Protein AF-A0A3Q4N9Z0-F1 (afdb_monomer_lite)

Organism: Neolamprologus brichardi (NCBI:txid32507)

InterPro domains:
  IPR026791 Dedicator of cytokinesis [PTHR23317] (2-121)
  IPR027357 DOCKER domain [PS51651] (1-131)
  IPR043162 Dedicator of cytokinesis, C-terminal, lobe C [G3DSA:1.20.58.740] (9-125)
  IPR046773 DOCKER, Lobe C [PF20421] (24-121)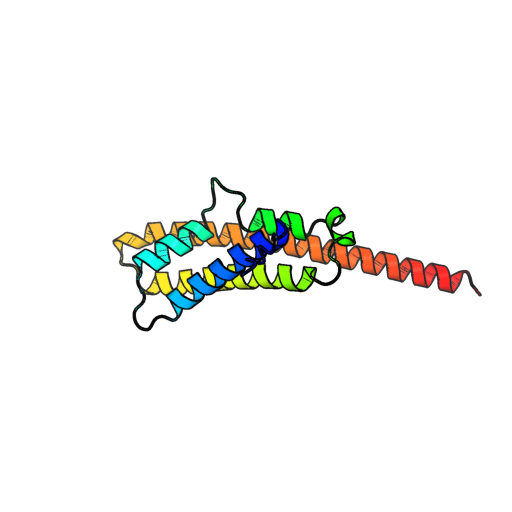

Radius of gyration: 20.34 Å; chains: 1; bounding box: 42×54×70 Å

Secondary structure (DSSP, 8-state):
---------HHHHHHHHHHHHHHHHHHHHH-SS--HHHHHHHHHHHH---SS--HHHHHHHHH-SSGGGT-SSSHHHHHHHHHHHHHHHHHHHHHHHHH--GGGHHHHHHHHHHHHHHHHHHHHHHHHHHHHHHHHHHHHHHHHHHHHHT--

pLDDT: mean 77.95, std 17.35, range [38.59, 98.12]

Foldseek 3Di:
DDDPPPDDDPLRVLLVVLLVLLVVLVCLLPDPDHPLVVLLVSLCCQLVDDDDCHNLNSLLVLLDPVCCVVDVPCSVVSLVSLVSSLVSSVSSLVSNVVVDDPVCPVVSVVSVVSSVVSVVSSVVSVVVSVVVVVVVVVVVVVVVVVVVVVVD

Structure (mmCIF, N/CA/C/O backbone):
data_AF-A0A3Q4N9Z0-F1
#
_entry.id   AF-A0A3Q4N9Z0-F1
#
loop_
_atom_site.group_PDB
_atom_site.id
_atom_site.type_symbol
_atom_site.label_atom_id
_atom_site.label_alt_id
_atom_site.label_comp_id
_atom_site.label_asym_id
_atom_site.label_entity_id
_atom_site.label_seq_id
_atom_site.pdbx_PDB_ins_code
_atom_site.Cartn_x
_atom_site.Cartn_y
_atom_site.Cartn_z
_atom_site.occupancy
_atom_site.B_iso_or_equiv
_atom_site.auth_seq_id
_atom_site.auth_comp_id
_atom_site.auth_asym_id
_atom_site.auth_atom_id
_atom_site.pdbx_PDB_model_num
ATOM 1 N N . MET A 1 1 ? -1.938 -35.446 -17.005 1.00 38.59 1 MET A N 1
ATOM 2 C CA . MET A 1 1 ? -2.143 -33.986 -17.080 1.00 38.59 1 MET A CA 1
ATOM 3 C C . MET A 1 1 ? -0.786 -33.339 -16.884 1.00 38.59 1 MET A C 1
ATOM 5 O O . MET A 1 1 ? -0.215 -33.511 -15.817 1.00 38.59 1 MET A O 1
ATOM 9 N N . TYR A 1 2 ? -0.217 -32.709 -17.912 1.00 41.34 2 TYR A N 1
ATOM 10 C CA . TYR A 1 2 ? 1.045 -31.987 -17.755 1.00 41.34 2 TYR A CA 1
ATOM 11 C C . TYR A 1 2 ? 0.746 -30.674 -17.026 1.00 41.34 2 TYR A C 1
ATOM 13 O O . TYR A 1 2 ?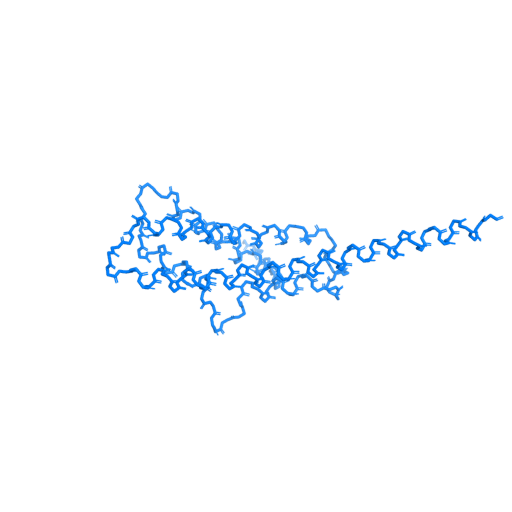 0.041 -29.826 -17.568 1.00 41.34 2 TYR A O 1
ATOM 21 N N . GLN A 1 3 ? 1.219 -30.532 -15.784 1.00 44.00 3 GLN A N 1
ATOM 22 C CA . GLN A 1 3 ? 1.263 -29.233 -15.116 1.00 44.00 3 GLN A CA 1
ATOM 23 C C . GLN A 1 3 ? 2.212 -28.347 -15.920 1.00 44.00 3 GLN A C 1
ATOM 25 O O . GLN A 1 3 ? 3.418 -28.580 -15.954 1.00 44.00 3 GLN A O 1
ATOM 30 N N . HIS A 1 4 ? 1.652 -27.366 -16.621 1.00 45.28 4 HIS A N 1
ATOM 31 C CA . HIS A 1 4 ? 2.429 -26.323 -17.268 1.00 45.28 4 HIS A CA 1
ATOM 32 C C . HIS A 1 4 ? 2.899 -25.374 -16.162 1.00 45.28 4 HIS A C 1
ATOM 34 O O . HIS A 1 4 ? 2.179 -24.463 -15.764 1.00 45.28 4 HIS A O 1
ATOM 40 N N . GLN A 1 5 ? 4.063 -25.660 -15.582 1.00 48.38 5 GLN A N 1
ATOM 41 C CA . GLN A 1 5 ? 4.730 -24.723 -14.692 1.00 48.38 5 GLN A CA 1
ATOM 42 C C . GLN A 1 5 ? 5.321 -23.617 -15.570 1.00 48.38 5 GLN A C 1
ATOM 44 O O . GLN A 1 5 ? 6.382 -23.773 -16.165 1.00 48.38 5 GLN A O 1
ATOM 49 N N . THR A 1 6 ? 4.576 -22.528 -15.734 1.00 56.53 6 THR A N 1
ATOM 50 C CA . THR A 1 6 ? 5.104 -21.291 -16.312 1.00 56.53 6 THR A CA 1
ATOM 51 C C . THR A 1 6 ? 6.060 -20.676 -15.300 1.00 56.53 6 THR A C 1
ATOM 53 O O . THR A 1 6 ? 5.621 -20.077 -14.319 1.00 56.53 6 THR A O 1
ATOM 56 N N . ASP A 1 7 ? 7.361 -20.860 -15.514 1.00 65.75 7 ASP A N 1
ATOM 57 C CA . ASP A 1 7 ? 8.390 -20.185 -14.730 1.00 65.75 7 ASP A CA 1
ATOM 58 C C . ASP A 1 7 ? 8.341 -18.683 -15.041 1.00 65.75 7 ASP A C 1
ATOM 60 O O . ASP A 1 7 ? 8.726 -18.236 -16.124 1.00 65.75 7 ASP A O 1
ATOM 64 N N . LEU A 1 8 ? 7.822 -17.907 -14.088 1.00 66.62 8 LEU A N 1
ATOM 65 C CA . LEU A 1 8 ? 7.802 -16.451 -14.165 1.00 66.62 8 LEU A CA 1
ATOM 66 C C . LEU A 1 8 ? 9.221 -15.909 -14.008 1.00 66.62 8 LEU A C 1
ATOM 68 O O . LEU A 1 8 ? 9.986 -16.321 -13.132 1.00 66.62 8 LEU A O 1
ATOM 72 N N . SER A 1 9 ? 9.572 -14.931 -14.832 1.00 73.94 9 SER A N 1
ATOM 73 C CA . SER A 1 9 ? 10.818 -14.201 -14.658 1.00 73.94 9 SER A CA 1
ATOM 74 C C . SER A 1 9 ? 10.777 -13.362 -13.367 1.00 73.94 9 SER A C 1
ATOM 76 O O . SER A 1 9 ? 9.705 -12.949 -12.919 1.00 73.94 9 SER A O 1
ATOM 78 N N . PRO A 1 10 ? 11.934 -13.013 -12.772 1.00 70.00 10 PRO A N 1
ATOM 79 C CA . PRO A 1 10 ? 11.977 -12.206 -11.546 1.00 70.00 10 PRO A CA 1
ATOM 80 C C . PRO A 1 10 ? 11.232 -10.860 -11.635 1.00 70.00 10 PRO A C 1
ATOM 82 O O . PRO A 1 10 ? 10.802 -10.318 -10.621 1.00 70.00 10 PRO A O 1
ATOM 85 N N . ILE A 1 11 ? 11.074 -10.315 -12.848 1.00 69.31 11 ILE A N 1
ATOM 86 C CA . ILE A 1 11 ? 10.287 -9.102 -13.107 1.00 69.31 11 ILE A CA 1
ATOM 87 C C . ILE A 1 11 ? 8.786 -9.370 -13.007 1.00 69.31 11 ILE A C 1
ATOM 89 O O . ILE A 1 11 ? 8.083 -8.592 -12.370 1.00 69.31 11 ILE A O 1
ATOM 93 N N . GLU A 1 12 ? 8.307 -10.464 -13.591 1.00 74.62 12 GLU A N 1
ATOM 94 C CA . GLU A 1 12 ? 6.898 -10.862 -13.542 1.00 74.62 12 GLU A CA 1
ATOM 95 C C . GLU A 1 12 ? 6.479 -11.201 -12.113 1.00 74.62 12 GLU A C 1
ATOM 97 O O . GLU A 1 12 ? 5.453 -10.708 -11.655 1.00 74.62 12 GLU A O 1
ATOM 102 N N . VAL A 1 13 ? 7.335 -11.899 -11.358 1.00 79.31 13 VAL A N 1
ATOM 103 C CA . VAL A 1 13 ? 7.104 -12.162 -9.929 1.00 79.31 13 VAL A CA 1
ATOM 104 C C . VAL A 1 13 ? 6.936 -10.855 -9.145 1.00 79.31 13 VAL A C 1
ATOM 106 O O . VAL A 1 13 ? 5.966 -10.695 -8.408 1.00 79.31 13 VAL A O 1
ATOM 109 N N . ALA A 1 14 ? 7.826 -9.877 -9.339 1.00 76.38 14 ALA A N 1
ATOM 110 C CA . ALA A 1 14 ? 7.737 -8.591 -8.643 1.00 76.38 14 ALA A CA 1
ATOM 111 C C . ALA A 1 14 ? 6.480 -7.781 -9.024 1.00 76.38 14 ALA A C 1
ATOM 113 O O . ALA A 1 14 ? 5.919 -7.061 -8.192 1.00 76.38 14 ALA A O 1
ATOM 114 N N . ILE A 1 15 ? 6.031 -7.879 -10.279 1.00 79.62 15 ILE A N 1
ATOM 115 C CA . ILE A 1 15 ? 4.802 -7.235 -10.763 1.00 79.62 15 ILE A CA 1
ATOM 116 C C . ILE A 1 15 ? 3.573 -7.884 -10.137 1.00 79.62 15 ILE A C 1
ATOM 118 O O . ILE A 1 15 ? 2.689 -7.164 -9.666 1.00 79.62 15 ILE A O 1
ATOM 122 N N . ASP A 1 16 ? 3.517 -9.211 -10.110 1.00 84.31 16 ASP A N 1
ATOM 123 C CA . ASP A 1 16 ? 2.399 -9.955 -9.539 1.00 84.31 16 ASP A CA 1
ATOM 124 C C . ASP A 1 16 ? 2.294 -9.712 -8.034 1.00 84.31 16 ASP A C 1
ATOM 126 O O . ASP A 1 16 ? 1.215 -9.386 -7.537 1.00 84.31 16 ASP A O 1
ATOM 130 N N . GLU A 1 17 ? 3.417 -9.749 -7.312 1.00 85.19 17 GLU A N 1
ATOM 131 C CA . GLU A 1 17 ? 3.464 -9.428 -5.882 1.00 85.19 17 GLU A CA 1
ATOM 132 C C . GLU A 1 17 ? 2.933 -8.023 -5.590 1.00 85.19 17 GLU A C 1
ATOM 134 O O . GLU A 1 17 ? 2.187 -7.806 -4.629 1.00 85.19 17 GLU A O 1
ATOM 139 N N . MET A 1 18 ? 3.313 -7.046 -6.414 1.00 86.19 18 MET A N 1
ATOM 140 C CA . MET A 1 18 ? 2.879 -5.670 -6.225 1.00 86.19 18 MET A CA 1
ATOM 141 C C . MET A 1 18 ? 1.413 -5.484 -6.590 1.00 86.19 18 MET A C 1
ATOM 143 O O . MET A 1 18 ? 0.680 -4.844 -5.841 1.00 86.19 18 MET A O 1
ATOM 147 N N . SER A 1 19 ? 0.967 -6.087 -7.690 1.00 90.00 19 SER A N 1
ATOM 148 C CA . SER A 1 19 ? -0.432 -6.069 -8.123 1.00 90.00 19 SER A CA 1
ATOM 149 C C . SER A 1 19 ? -1.341 -6.713 -7.081 1.00 90.00 19 SER A C 1
ATOM 151 O O . SER A 1 19 ? -2.368 -6.138 -6.721 1.00 90.00 19 SER A O 1
ATOM 153 N N . ALA A 1 20 ? -0.929 -7.849 -6.513 1.00 91.69 20 ALA A N 1
ATOM 154 C CA . ALA A 1 20 ? -1.629 -8.495 -5.411 1.00 91.69 20 ALA A CA 1
ATOM 155 C C . ALA A 1 20 ? -1.739 -7.565 -4.196 1.00 91.69 20 ALA A C 1
ATOM 157 O O . ALA A 1 20 ? -2.810 -7.455 -3.603 1.00 91.69 20 ALA A O 1
ATOM 158 N N . LYS A 1 21 ? -0.671 -6.826 -3.868 1.00 91.44 21 LYS A N 1
ATOM 159 C CA . LYS A 1 21 ? -0.666 -5.877 -2.746 1.00 91.44 21 LYS A CA 1
ATOM 160 C C . LYS A 1 21 ? -1.599 -4.691 -2.965 1.00 91.44 21 LYS A C 1
ATOM 162 O O . LYS A 1 21 ? -2.329 -4.312 -2.052 1.00 91.44 21 LYS A O 1
ATOM 167 N N . VAL A 1 22 ? -1.610 -4.130 -4.176 1.00 94.50 22 VAL A N 1
ATOM 168 C CA . VAL A 1 22 ? -2.555 -3.071 -4.569 1.00 94.50 22 VAL A CA 1
ATOM 169 C C . VAL A 1 22 ? -3.990 -3.561 -4.417 1.00 94.50 22 VAL A C 1
ATOM 171 O O . VAL A 1 22 ? -4.815 -2.877 -3.812 1.00 94.50 22 VAL A O 1
ATOM 174 N N . ASN A 1 23 ? -4.282 -4.745 -4.952 1.00 95.94 23 ASN A N 1
ATOM 175 C CA . ASN A 1 23 ? -5.621 -5.316 -4.913 1.00 95.94 23 ASN A CA 1
ATOM 176 C C . ASN A 1 23 ? -6.060 -5.620 -3.479 1.00 95.94 23 ASN A C 1
ATOM 178 O O . ASN A 1 23 ? -7.174 -5.261 -3.111 1.00 95.94 23 ASN A O 1
ATOM 182 N N . GLU A 1 24 ? -5.185 -6.202 -2.656 1.00 96.12 24 GLU A N 1
ATOM 183 C CA . GLU A 1 24 ? -5.478 -6.492 -1.251 1.00 96.12 24 GLU A CA 1
ATOM 184 C C . GLU A 1 24 ? -5.787 -5.209 -0.464 1.00 96.12 24 GLU A C 1
ATOM 186 O O . GLU A 1 24 ? -6.806 -5.144 0.222 1.00 96.12 24 GLU A O 1
ATOM 191 N N . LEU A 1 25 ? -4.970 -4.158 -0.607 1.00 97.00 25 LEU A N 1
ATOM 192 C CA . LEU A 1 25 ? -5.216 -2.873 0.059 1.00 97.00 25 LEU A CA 1
ATOM 193 C C . LEU A 1 25 ? -6.546 -2.250 -0.378 1.00 97.00 25 LEU A C 1
ATOM 195 O O . LEU A 1 25 ? -7.322 -1.802 0.465 1.00 97.00 25 LEU A O 1
ATOM 199 N N . ARG A 1 26 ? -6.837 -2.250 -1.685 1.00 97.50 26 ARG A N 1
ATOM 200 C CA . ARG A 1 26 ? -8.099 -1.715 -2.218 1.00 97.50 26 ARG A CA 1
ATOM 201 C C . ARG A 1 26 ? -9.306 -2.489 -1.703 1.00 97.50 26 ARG A C 1
ATOM 203 O O . ARG A 1 26 ? -10.267 -1.861 -1.272 1.00 97.50 26 ARG A O 1
ATOM 210 N N . GLN A 1 27 ? -9.236 -3.821 -1.704 1.00 97.00 27 GLN A N 1
ATOM 211 C CA . GLN A 1 27 ? -10.305 -4.684 -1.201 1.00 97.00 27 GLN A CA 1
ATOM 212 C C . GLN A 1 27 ? -10.602 -4.411 0.273 1.00 97.00 27 GLN A C 1
ATOM 214 O O . GLN A 1 27 ? -11.767 -4.242 0.629 1.00 97.00 27 GLN A O 1
ATOM 219 N N . LEU A 1 28 ? -9.562 -4.298 1.108 1.00 97.00 28 LEU A N 1
ATOM 220 C CA . LEU A 1 28 ? -9.716 -3.960 2.526 1.00 97.00 28 LEU A CA 1
ATOM 221 C C . LEU A 1 28 ? -10.364 -2.584 2.718 1.00 97.00 28 LEU A C 1
ATOM 223 O O . LEU A 1 28 ? -11.216 -2.429 3.586 1.00 97.00 28 LEU A O 1
ATOM 227 N N . CYS A 1 29 ? -10.014 -1.601 1.885 1.00 97.06 29 CYS A N 1
ATOM 228 C CA . CYS A 1 29 ? -10.606 -0.261 1.943 1.00 97.06 29 CYS A CA 1
ATOM 229 C C . CYS A 1 29 ? -12.064 -0.205 1.462 1.00 97.06 29 CYS A C 1
ATOM 231 O O . CYS A 1 29 ? -12.787 0.709 1.848 1.00 97.06 29 CYS A O 1
ATOM 233 N N . SER A 1 30 ? -12.479 -1.123 0.584 1.00 95.12 30 SER A N 1
ATOM 234 C CA . SER A 1 30 ? -13.831 -1.169 0.007 1.00 95.12 30 SER A CA 1
ATOM 235 C C . SER A 1 30 ? -14.788 -2.123 0.726 1.00 95.12 30 SER A C 1
ATOM 237 O O . SER A 1 30 ? -15.929 -2.272 0.292 1.00 95.12 30 SER A O 1
ATOM 239 N N . ALA A 1 31 ? -14.329 -2.812 1.772 1.00 95.00 31 ALA A N 1
ATOM 240 C CA . ALA A 1 31 ? -15.159 -3.739 2.530 1.00 95.00 31 ALA A CA 1
ATOM 241 C C . ALA A 1 31 ? -16.329 -3.003 3.206 1.00 95.00 31 ALA A C 1
ATOM 243 O O . ALA A 1 31 ? -16.169 -1.880 3.683 1.00 95.00 31 ALA A O 1
ATOM 244 N N . SER A 1 32 ? -17.503 -3.645 3.263 1.00 91.31 32 SER A N 1
ATOM 245 C CA . SER A 1 32 ? -18.685 -3.092 3.944 1.00 91.31 32 SER A CA 1
ATOM 246 C C . SER A 1 32 ? -18.427 -2.855 5.432 1.00 91.31 32 SER A C 1
ATOM 248 O O . SER A 1 32 ? -18.889 -1.866 5.990 1.00 91.31 32 SER A O 1
ATOM 250 N N . GLU A 1 33 ? -17.646 -3.745 6.042 1.00 94.25 33 GLU A N 1
ATOM 251 C CA . GLU A 1 33 ? -17.071 -3.585 7.371 1.00 94.25 33 GLU A CA 1
ATOM 252 C C . GLU A 1 33 ? -15.558 -3.739 7.254 1.00 94.25 33 GLU A C 1
ATOM 254 O O . GLU A 1 33 ? -15.049 -4.772 6.810 1.00 94.25 33 GLU A O 1
ATOM 259 N N . VAL A 1 34 ? -14.830 -2.683 7.608 1.00 95.19 34 VAL A N 1
ATOM 260 C CA . VAL A 1 34 ? -13.375 -2.663 7.479 1.00 95.19 34 VAL A CA 1
ATOM 261 C C . VAL A 1 34 ? -12.746 -3.282 8.722 1.00 95.19 34 VAL A C 1
ATOM 263 O O . VAL A 1 34 ? -12.840 -2.733 9.819 1.00 95.19 34 VAL A O 1
ATOM 266 N N . ASP A 1 35 ? -12.043 -4.400 8.537 1.00 96.31 35 ASP A N 1
ATOM 267 C CA . ASP A 1 35 ? -11.161 -4.967 9.558 1.00 96.31 35 ASP A CA 1
ATOM 268 C C . ASP A 1 35 ? -9.933 -4.062 9.724 1.00 96.31 35 ASP A C 1
ATOM 270 O O . ASP A 1 35 ? -8.967 -4.121 8.955 1.00 96.31 35 ASP A O 1
ATOM 274 N N . MET A 1 36 ? -9.997 -3.193 10.731 1.00 95.25 36 MET A N 1
ATOM 275 C CA . MET A 1 36 ? -8.954 -2.216 11.027 1.00 95.25 36 MET A CA 1
ATOM 276 C C . MET A 1 36 ? -7.598 -2.874 11.298 1.00 95.25 36 MET A C 1
ATOM 278 O O . MET A 1 36 ? -6.585 -2.385 10.807 1.00 95.25 36 MET A O 1
ATOM 282 N N . ILE A 1 37 ? -7.555 -3.983 12.041 1.00 95.56 37 ILE A N 1
ATOM 283 C CA . ILE A 1 37 ? -6.291 -4.636 12.406 1.00 95.56 37 ILE A CA 1
ATOM 284 C C . ILE A 1 37 ? -5.632 -5.222 11.161 1.00 95.56 37 ILE A C 1
ATOM 286 O O . ILE A 1 37 ? -4.433 -5.038 10.936 1.00 95.56 37 ILE A O 1
ATOM 290 N N . ARG A 1 38 ? -6.419 -5.875 10.302 1.00 97.00 38 ARG A N 1
ATOM 291 C CA . ARG A 1 38 ? -5.913 -6.399 9.034 1.00 97.00 38 ARG A CA 1
ATOM 292 C C . ARG A 1 38 ? -5.481 -5.281 8.087 1.00 97.00 38 ARG A C 1
ATOM 294 O O . ARG A 1 38 ? -4.437 -5.415 7.446 1.00 97.00 38 ARG A O 1
ATOM 301 N N . LEU A 1 39 ? -6.239 -4.184 8.015 1.00 97.50 39 LEU A N 1
ATOM 302 C CA . LEU A 1 39 ? -5.866 -3.000 7.239 1.00 97.50 39 LEU A CA 1
ATOM 303 C C . LEU A 1 39 ? -4.524 -2.430 7.716 1.00 97.50 39 LEU A C 1
ATOM 305 O O . LEU A 1 39 ? -3.627 -2.242 6.897 1.00 97.50 39 LEU A O 1
ATOM 309 N N . GLN A 1 40 ? -4.365 -2.216 9.025 1.00 96.81 40 GLN A N 1
ATOM 310 C CA . GLN A 1 40 ? -3.140 -1.690 9.634 1.00 96.81 40 GLN A CA 1
ATOM 311 C C . GLN A 1 40 ? -1.942 -2.600 9.373 1.00 96.81 40 GLN A C 1
ATOM 313 O O . GLN A 1 40 ? -0.916 -2.124 8.896 1.00 96.81 40 GLN A O 1
ATOM 318 N N . LEU A 1 41 ? -2.086 -3.912 9.585 1.00 95.62 41 LEU A N 1
ATOM 319 C CA . LEU A 1 41 ? -1.017 -4.885 9.346 1.00 95.62 41 LEU A CA 1
ATOM 320 C C . LEU A 1 41 ? -0.519 -4.839 7.893 1.00 95.62 41 LEU A C 1
ATOM 322 O O . LEU A 1 41 ? 0.685 -4.799 7.631 1.00 95.62 41 LEU A O 1
ATOM 326 N N . LYS A 1 42 ? -1.447 -4.833 6.929 1.00 95.38 42 LYS A N 1
ATOM 327 C CA . LYS A 1 42 ? -1.106 -4.829 5.501 1.00 95.38 42 LYS A CA 1
ATOM 328 C C . LYS A 1 42 ? -0.547 -3.489 5.039 1.00 95.38 42 LYS A C 1
ATOM 330 O O . LYS A 1 42 ? 0.401 -3.466 4.251 1.00 95.38 42 LYS A O 1
ATOM 335 N N . LEU A 1 43 ? -1.094 -2.386 5.539 1.00 95.44 43 LEU A N 1
ATOM 336 C CA . LEU A 1 43 ? -0.622 -1.041 5.238 1.00 95.44 43 LEU A CA 1
ATOM 337 C C . LEU A 1 43 ? 0.778 -0.797 5.811 1.00 95.44 43 LEU A C 1
ATOM 339 O O . LEU A 1 43 ? 1.670 -0.383 5.073 1.00 95.44 43 LEU A O 1
ATOM 343 N N . GLN A 1 44 ? 1.001 -1.117 7.085 1.00 94.00 44 GLN A N 1
ATOM 344 C CA . GLN A 1 44 ? 2.295 -0.958 7.748 1.00 94.00 44 GLN A CA 1
ATOM 345 C C . GLN A 1 44 ? 3.375 -1.802 7.059 1.00 94.00 44 GLN A C 1
ATOM 347 O O . GLN A 1 44 ? 4.417 -1.267 6.679 1.00 94.00 44 GLN A O 1
ATOM 352 N N . GLY A 1 45 ? 3.085 -3.069 6.743 1.00 91.50 45 GLY A N 1
ATOM 353 C CA . GLY A 1 45 ? 3.985 -3.921 5.956 1.00 91.50 45 GLY A CA 1
ATOM 354 C C . GLY A 1 45 ? 4.251 -3.426 4.524 1.00 91.50 45 GLY A C 1
ATOM 355 O O . GLY A 1 45 ? 5.199 -3.881 3.883 1.00 91.50 45 GLY A O 1
ATOM 356 N N . SER A 1 46 ? 3.441 -2.496 4.012 1.00 90.62 46 SER A N 1
ATOM 357 C CA . SER A 1 46 ? 3.600 -1.893 2.684 1.00 90.62 46 SER A CA 1
ATOM 358 C C . SER A 1 46 ? 4.441 -0.611 2.708 1.00 90.62 46 SER A C 1
ATOM 360 O O . SER A 1 46 ? 5.210 -0.374 1.776 1.00 90.62 46 SER A O 1
ATOM 362 N N . ILE A 1 47 ? 4.324 0.207 3.760 1.00 89.31 47 ILE A N 1
ATOM 363 C CA . ILE A 1 47 ? 4.970 1.531 3.850 1.00 89.31 47 ILE A CA 1
ATOM 364 C C . ILE A 1 47 ? 6.221 1.559 4.739 1.00 89.31 47 ILE A C 1
ATOM 366 O O . ILE A 1 47 ? 7.033 2.470 4.598 1.00 89.31 47 ILE A O 1
ATOM 370 N N . SER A 1 48 ? 6.407 0.566 5.613 1.00 82.38 48 SER A N 1
ATOM 371 C CA . SER A 1 48 ? 7.503 0.498 6.595 1.00 82.38 48 SER A CA 1
ATOM 372 C C . SER A 1 48 ? 8.513 -0.613 6.278 1.00 82.38 48 SER A C 1
ATOM 374 O O . SER A 1 48 ? 9.029 -1.275 7.175 1.00 82.38 48 SER A O 1
ATOM 376 N N . VAL A 1 49 ? 8.794 -0.869 4.996 1.00 68.38 49 VAL A N 1
ATOM 377 C CA . VAL A 1 49 ? 9.691 -1.966 4.594 1.00 68.38 49 VAL A CA 1
ATOM 378 C C . VAL A 1 49 ? 11.139 -1.657 5.006 1.00 68.38 49 VAL A C 1
ATOM 380 O O . VAL A 1 49 ? 11.783 -0.803 4.404 1.00 68.38 49 VAL A O 1
ATOM 383 N N . GLN A 1 50 ? 11.647 -2.359 6.027 1.00 54.03 50 GLN A N 1
ATOM 384 C CA . GLN A 1 50 ? 13.002 -2.172 6.582 1.00 54.03 50 GLN A CA 1
ATOM 385 C C . GLN A 1 50 ? 13.973 -3.338 6.296 1.00 54.03 50 GLN A C 1
ATOM 387 O O . GLN A 1 50 ? 15.182 -3.141 6.357 1.00 54.03 50 GLN A O 1
ATOM 392 N N . VAL A 1 51 ? 13.469 -4.540 5.972 1.00 41.19 51 VAL A N 1
ATOM 393 C CA . VAL A 1 51 ? 14.276 -5.784 5.878 1.00 41.19 51 VAL A CA 1
ATOM 394 C C . VAL A 1 51 ? 14.317 -6.441 4.493 1.00 41.19 51 VAL A C 1
ATOM 396 O O . VAL A 1 51 ? 15.269 -7.152 4.193 1.00 41.19 51 VAL A O 1
ATOM 399 N N . ASN A 1 52 ? 13.333 -6.186 3.625 1.00 51.69 52 ASN A N 1
ATOM 400 C CA . ASN A 1 52 ? 13.274 -6.739 2.267 1.00 51.69 52 ASN A CA 1
ATOM 401 C C . ASN A 1 52 ? 13.470 -5.633 1.227 1.00 51.69 52 ASN A C 1
ATOM 403 O O . ASN A 1 52 ? 13.202 -4.462 1.500 1.00 51.69 52 ASN A O 1
ATOM 407 N N . ALA A 1 53 ? 13.898 -6.000 0.017 1.00 56.62 53 ALA A N 1
ATOM 408 C CA . ALA A 1 53 ? 13.863 -5.104 -1.132 1.00 56.62 53 ALA A CA 1
ATOM 409 C C . ALA A 1 53 ? 12.411 -4.631 -1.342 1.00 56.62 53 ALA A C 1
ATOM 411 O O . ALA A 1 53 ? 11.572 -5.361 -1.858 1.00 56.62 53 ALA A O 1
ATOM 412 N N . GLY A 1 54 ? 12.083 -3.436 -0.842 1.00 64.06 54 GLY A N 1
ATOM 413 C CA . GLY A 1 54 ? 10.721 -2.912 -0.893 1.00 64.06 54 GLY A CA 1
ATOM 414 C C . GLY A 1 54 ? 10.287 -2.580 -2.322 1.00 64.06 54 GLY A C 1
ATOM 415 O O . GLY A 1 54 ? 11.112 -2.602 -3.236 1.00 64.06 54 GLY A O 1
ATOM 416 N N . PRO A 1 55 ? 9.021 -2.179 -2.532 1.00 64.94 55 PRO A N 1
ATOM 417 C CA . PRO A 1 55 ? 8.502 -1.778 -3.842 1.00 64.94 55 PRO A CA 1
ATOM 418 C C . PRO A 1 55 ? 9.455 -0.843 -4.610 1.00 64.94 55 PRO A C 1
ATOM 420 O O . PRO A 1 55 ? 9.692 -0.997 -5.805 1.00 64.94 55 PRO A O 1
ATOM 423 N N . LEU A 1 56 ? 10.108 0.076 -3.903 1.00 66.19 56 LEU A N 1
ATOM 424 C CA . LEU A 1 56 ? 11.113 0.985 -4.455 1.00 66.19 56 LEU A CA 1
ATOM 425 C C . LEU A 1 56 ? 12.322 0.307 -5.117 1.00 66.19 56 LEU A C 1
ATOM 427 O O . LEU A 1 56 ? 12.842 0.837 -6.098 1.00 66.19 56 LEU A O 1
ATOM 431 N N . ALA A 1 57 ? 12.775 -0.846 -4.624 1.00 70.88 57 ALA A N 1
ATOM 432 C CA . ALA A 1 57 ? 13.853 -1.606 -5.252 1.00 70.88 57 ALA A CA 1
ATOM 433 C C . ALA A 1 57 ? 13.431 -2.115 -6.637 1.00 70.88 57 ALA A C 1
ATOM 435 O O . ALA A 1 57 ? 14.189 -1.991 -7.600 1.00 70.88 57 ALA A O 1
ATOM 436 N N . TYR A 1 58 ? 12.187 -2.584 -6.755 1.00 66.31 58 TYR A N 1
ATOM 437 C CA . TYR A 1 58 ? 11.598 -2.976 -8.030 1.00 66.31 58 TYR A CA 1
ATOM 438 C C . TYR A 1 58 ? 11.481 -1.767 -8.974 1.00 66.31 58 TYR A C 1
ATOM 440 O O . TYR A 1 58 ? 11.944 -1.835 -10.111 1.00 66.31 58 TYR A O 1
ATOM 448 N N . ALA A 1 59 ? 10.990 -0.615 -8.493 1.00 65.56 59 ALA A N 1
ATOM 449 C CA . ALA A 1 59 ? 10.927 0.616 -9.292 1.00 65.56 59 ALA A CA 1
ATOM 450 C C . ALA A 1 59 ? 12.306 1.020 -9.840 1.00 65.56 59 ALA A C 1
ATOM 452 O O . ALA A 1 59 ? 12.440 1.334 -11.022 1.00 65.56 59 ALA A O 1
ATOM 453 N N . ARG A 1 60 ? 13.350 0.972 -9.004 1.00 67.19 60 ARG A N 1
ATOM 454 C CA . ARG A 1 60 ? 14.727 1.286 -9.411 1.00 67.19 60 ARG A CA 1
ATOM 455 C C . ARG A 1 60 ? 15.249 0.300 -10.465 1.00 67.19 60 ARG A C 1
ATOM 457 O O . ARG A 1 60 ? 15.822 0.742 -11.459 1.00 67.19 60 ARG A O 1
ATOM 464 N N . ALA A 1 61 ? 14.993 -0.999 -10.307 1.00 67.19 61 ALA A N 1
ATOM 465 C CA . ALA A 1 61 ? 15.382 -2.021 -11.284 1.00 67.19 61 ALA A CA 1
ATOM 466 C C . ALA A 1 61 ? 14.670 -1.858 -12.646 1.00 67.19 61 ALA A C 1
ATOM 468 O O . ALA A 1 61 ? 15.292 -2.039 -13.698 1.00 67.19 61 ALA A O 1
ATOM 469 N N . PHE A 1 62 ? 13.388 -1.468 -12.646 1.00 63.22 62 PHE A N 1
ATOM 470 C CA . PHE A 1 62 ? 12.602 -1.253 -13.871 1.00 63.22 62 PHE A CA 1
ATOM 471 C C . PHE A 1 62 ? 12.959 0.038 -14.609 1.00 63.22 62 PHE A C 1
ATOM 473 O O . PHE A 1 62 ? 12.957 0.093 -15.847 1.00 63.22 62 PHE A O 1
ATOM 480 N N . LEU A 1 63 ? 13.254 1.092 -13.851 1.00 62.34 63 LEU A N 1
ATOM 481 C CA . LEU A 1 63 ? 13.513 2.420 -14.396 1.00 62.34 63 LEU A CA 1
ATOM 482 C C . LEU A 1 63 ? 14.980 2.609 -14.814 1.00 62.34 63 LEU A C 1
ATOM 484 O O . LEU A 1 63 ? 15.280 3.580 -15.514 1.00 62.34 63 LEU A O 1
ATOM 488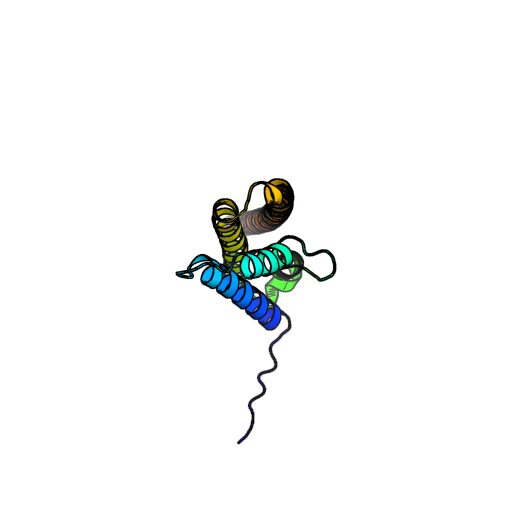 N N . ASP A 1 64 ? 15.875 1.664 -14.498 1.00 66.19 64 ASP A N 1
ATOM 489 C CA . ASP A 1 64 ? 17.239 1.686 -15.023 1.00 66.19 64 ASP A CA 1
ATOM 490 C C . ASP A 1 64 ? 17.277 1.542 -16.563 1.00 66.19 64 ASP A C 1
ATOM 492 O O . ASP A 1 64 ? 16.525 0.802 -17.213 1.00 66.19 64 ASP A O 1
ATOM 496 N N . SER A 1 65 ? 18.168 2.319 -17.178 1.00 52.34 65 SER A N 1
ATOM 497 C CA . SER A 1 65 ? 18.343 2.402 -18.629 1.00 52.34 65 SER A CA 1
ATOM 498 C C . SER A 1 65 ? 19.054 1.193 -19.220 1.00 52.34 65 SER A C 1
ATOM 500 O O . SER A 1 65 ? 18.868 0.914 -20.403 1.00 52.34 65 SER A O 1
ATOM 502 N N . SER A 1 66 ? 19.841 0.477 -18.418 1.00 55.94 66 SER A N 1
ATOM 503 C CA . SER A 1 66 ? 20.552 -0.737 -18.833 1.00 55.94 66 SER A CA 1
ATOM 504 C C . SER A 1 66 ? 19.556 -1.869 -19.117 1.00 55.94 66 SER A C 1
ATOM 506 O O . SER A 1 66 ? 19.678 -2.582 -20.111 1.00 55.94 66 SER A O 1
ATOM 508 N N . SER A 1 67 ? 18.482 -1.932 -18.323 1.00 50.88 67 SER A N 1
ATOM 509 C CA . SER A 1 67 ? 17.333 -2.831 -18.489 1.00 50.88 67 SER A CA 1
ATOM 510 C C . SER A 1 67 ? 16.415 -2.443 -19.660 1.00 50.88 67 SER A C 1
ATOM 512 O O . SER A 1 67 ? 15.580 -3.236 -20.091 1.00 50.88 67 SER A O 1
ATOM 514 N N . ALA A 1 68 ? 16.547 -1.224 -20.208 1.00 50.06 68 ALA A N 1
ATOM 515 C CA . ALA A 1 68 ? 15.609 -0.667 -21.189 1.00 50.06 68 ALA A CA 1
ATOM 516 C C . ALA A 1 68 ? 15.605 -1.369 -22.549 1.00 50.06 68 ALA A C 1
ATOM 518 O O . ALA A 1 68 ? 14.603 -1.304 -23.251 1.00 50.06 68 ALA A O 1
ATOM 519 N N . LYS A 1 69 ?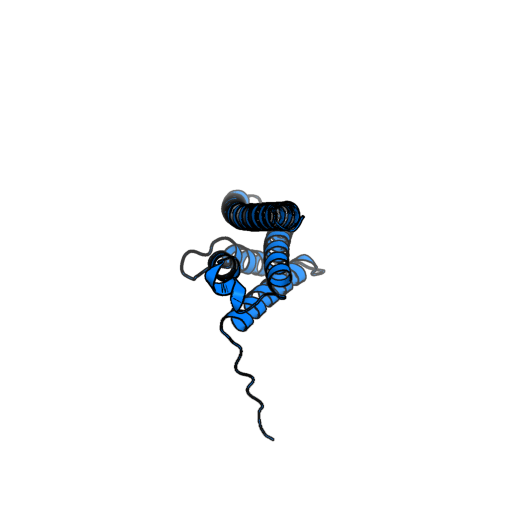 16.700 -2.045 -22.912 1.00 52.53 69 LYS A N 1
ATOM 520 C CA . LYS A 1 69 ? 16.765 -2.852 -24.138 1.00 52.53 69 LYS A CA 1
ATOM 521 C C . LYS A 1 69 ? 16.010 -4.183 -24.021 1.00 52.53 69 LYS A C 1
ATOM 523 O O . LYS A 1 69 ? 15.697 -4.760 -25.051 1.00 52.53 69 LYS A O 1
ATOM 528 N N . LYS A 1 70 ? 15.734 -4.666 -22.800 1.00 53.16 70 LYS A N 1
ATOM 529 C CA . LYS A 1 70 ? 15.039 -5.945 -22.562 1.00 53.16 70 LYS A CA 1
ATOM 530 C C . LYS A 1 70 ? 13.513 -5.816 -22.508 1.00 53.16 70 LYS A C 1
ATOM 532 O O . LYS A 1 70 ? 12.841 -6.776 -22.850 1.00 53.16 70 LYS A O 1
ATOM 537 N N . TYR A 1 71 ? 12.975 -4.655 -22.116 1.00 54.38 71 TYR A N 1
ATOM 538 C CA . TYR A 1 71 ? 11.528 -4.455 -21.926 1.00 54.38 71 TYR A CA 1
ATOM 539 C C . TYR A 1 71 ? 11.074 -3.064 -22.416 1.00 54.38 71 TYR A C 1
ATOM 541 O O . TYR A 1 71 ? 10.859 -2.169 -21.595 1.00 54.38 71 TYR A O 1
ATOM 549 N N . PRO A 1 72 ? 10.995 -2.827 -23.738 1.00 54.75 72 PRO A N 1
ATOM 550 C CA . PRO A 1 72 ? 10.634 -1.519 -24.288 1.00 54.75 72 PRO A CA 1
ATOM 551 C C . PRO A 1 72 ? 9.157 -1.142 -24.060 1.00 54.75 72 PRO A C 1
ATOM 553 O O . PRO A 1 72 ? 8.894 -0.000 -23.684 1.00 54.75 72 PRO A O 1
ATOM 556 N N . ASP A 1 73 ? 8.219 -2.090 -24.177 1.00 56.03 73 ASP A N 1
ATOM 557 C CA . ASP A 1 73 ? 6.772 -1.794 -24.178 1.00 56.03 73 ASP A CA 1
ATOM 558 C C . ASP A 1 73 ? 6.113 -1.806 -22.783 1.00 56.03 73 ASP A C 1
ATOM 560 O O . ASP A 1 73 ? 5.072 -1.185 -22.572 1.00 56.03 73 ASP A O 1
ATOM 564 N N . ASN A 1 74 ? 6.748 -2.420 -21.776 1.00 60.97 74 ASN A N 1
ATOM 565 C CA . ASN A 1 74 ? 6.118 -2.642 -20.464 1.00 60.97 74 ASN A CA 1
ATOM 566 C C . ASN A 1 74 ? 6.452 -1.575 -19.400 1.00 60.97 74 ASN A C 1
ATOM 568 O O . ASN A 1 74 ? 5.878 -1.568 -18.311 1.00 60.97 74 ASN A O 1
ATOM 572 N N . LYS A 1 75 ? 7.340 -0.614 -19.694 1.00 61.38 75 LYS A N 1
ATOM 573 C CA . LYS A 1 75 ? 7.787 0.393 -18.705 1.00 61.38 75 LYS A CA 1
ATOM 574 C C . LYS A 1 75 ? 6.678 1.309 -18.205 1.00 61.38 75 LYS A C 1
ATOM 576 O O . LYS A 1 75 ? 6.656 1.649 -17.022 1.00 61.38 75 LYS A O 1
ATOM 581 N N . PHE A 1 76 ? 5.759 1.695 -19.085 1.00 64.94 76 PHE A N 1
ATOM 582 C CA . PHE A 1 76 ? 4.611 2.518 -18.708 1.00 64.94 76 PHE A CA 1
ATOM 583 C C . PHE A 1 76 ? 3.635 1.743 -17.822 1.00 64.94 76 PHE A C 1
ATOM 585 O O . PHE A 1 76 ? 3.150 2.290 -16.832 1.00 64.94 76 PHE A O 1
ATOM 592 N N . PHE A 1 77 ? 3.422 0.456 -18.116 1.00 67.12 77 PHE A N 1
ATOM 593 C CA . PHE A 1 77 ? 2.620 -0.432 -17.280 1.00 67.12 77 PHE A CA 1
ATOM 594 C C . PHE A 1 77 ? 3.230 -0.564 -15.875 1.00 67.12 77 PHE A C 1
ATOM 596 O O . PHE A 1 77 ? 2.539 -0.325 -14.885 1.00 67.12 77 PHE A O 1
ATOM 603 N N . HIS A 1 78 ? 4.541 -0.803 -15.765 1.00 70.00 78 HIS A N 1
ATOM 604 C CA . HIS A 1 78 ? 5.216 -0.894 -14.464 1.00 70.00 78 HIS A CA 1
ATOM 605 C C . HIS A 1 78 ? 5.161 0.422 -13.679 1.00 70.00 78 HIS A C 1
ATOM 607 O O . HIS A 1 78 ? 4.819 0.414 -12.500 1.00 70.00 78 HIS A O 1
ATOM 613 N N . ALA A 1 79 ? 5.422 1.567 -14.319 1.00 70.56 79 ALA A N 1
ATOM 614 C CA . ALA A 1 79 ? 5.300 2.874 -13.669 1.00 70.56 79 ALA A CA 1
ATOM 615 C C . ALA A 1 79 ? 3.864 3.143 -13.179 1.00 70.56 79 ALA A C 1
ATOM 617 O O . ALA A 1 79 ? 3.669 3.691 -12.092 1.00 70.56 79 ALA A O 1
ATOM 618 N N . SER A 1 80 ? 2.856 2.710 -13.946 1.00 81.19 80 SER A N 1
ATOM 619 C CA . SER A 1 80 ? 1.454 2.820 -13.540 1.00 81.19 80 SER A CA 1
ATOM 620 C C . SER A 1 80 ? 1.137 1.975 -12.303 1.00 81.19 80 SER A C 1
ATOM 622 O O . SER A 1 80 ? 0.379 2.423 -11.448 1.00 81.19 80 SER A O 1
ATOM 624 N N . LEU A 1 81 ? 1.753 0.798 -12.157 1.00 84.31 81 LEU A N 1
ATOM 625 C CA . LEU A 1 81 ? 1.554 -0.080 -11.004 1.00 84.31 81 LEU A CA 1
ATOM 626 C C . LEU A 1 81 ? 2.093 0.541 -9.707 1.00 84.31 81 LEU A C 1
ATOM 628 O O . LEU A 1 81 ? 1.410 0.520 -8.686 1.00 84.31 81 LEU A O 1
ATOM 632 N N . PHE A 1 82 ? 3.263 1.187 -9.759 1.00 82.75 82 PHE A N 1
ATOM 633 C CA . PHE A 1 82 ? 3.798 1.938 -8.615 1.00 82.75 82 PHE A CA 1
ATOM 634 C C . PHE A 1 82 ? 2.898 3.082 -8.187 1.00 82.75 82 PHE A C 1
ATOM 636 O O . PHE A 1 82 ? 2.660 3.271 -6.996 1.00 82.75 82 PHE A O 1
ATOM 643 N N . ARG A 1 83 ? 2.383 3.836 -9.160 1.00 87.56 83 ARG A N 1
ATOM 644 C CA . ARG A 1 83 ? 1.424 4.900 -8.879 1.00 87.56 83 ARG A CA 1
ATOM 645 C C . ARG A 1 83 ? 0.185 4.342 -8.184 1.00 87.56 83 ARG A C 1
ATOM 647 O O . ARG A 1 83 ? -0.195 4.849 -7.139 1.00 87.56 83 ARG A O 1
ATOM 654 N N . GLN A 1 84 ? -0.382 3.258 -8.715 1.00 92.12 84 GLN A N 1
ATOM 655 C CA . GLN A 1 84 ? -1.537 2.592 -8.113 1.00 92.12 84 GLN A CA 1
ATOM 656 C C . GLN A 1 84 ? -1.263 2.097 -6.689 1.00 92.12 84 GLN A C 1
ATOM 658 O O . GLN A 1 84 ? -2.160 2.148 -5.852 1.00 92.12 84 GLN A O 1
ATOM 663 N N . PHE A 1 85 ? -0.039 1.649 -6.404 1.00 92.00 85 PHE A N 1
ATOM 664 C CA . PHE A 1 85 ? 0.385 1.256 -5.063 1.00 92.00 85 PHE A CA 1
ATOM 665 C C . PHE A 1 85 ? 0.463 2.430 -4.089 1.00 92.00 85 PHE A C 1
ATOM 667 O O . PHE A 1 85 ? -0.079 2.333 -2.988 1.00 92.00 85 PHE A O 1
ATOM 674 N N . VAL A 1 86 ? 1.070 3.548 -4.494 1.00 92.38 86 VAL A N 1
ATOM 675 C CA . VAL A 1 86 ? 1.090 4.774 -3.681 1.00 92.38 86 VAL A CA 1
ATOM 676 C C . VAL A 1 86 ? -0.339 5.261 -3.424 1.00 92.38 86 VAL A C 1
ATOM 678 O O . VAL A 1 86 ? -0.694 5.514 -2.275 1.00 92.38 86 VAL A O 1
ATOM 681 N N . ASP A 1 87 ? -1.184 5.291 -4.456 1.00 95.19 87 ASP A N 1
ATOM 682 C CA . ASP A 1 87 ? -2.586 5.705 -4.339 1.00 95.19 87 ASP A CA 1
ATOM 683 C C . ASP A 1 87 ? -3.370 4.789 -3.377 1.00 95.19 87 ASP A C 1
ATOM 685 O O . ASP A 1 87 ? -4.104 5.275 -2.515 1.00 95.19 87 ASP A O 1
ATOM 689 N N . ALA A 1 88 ? -3.176 3.466 -3.463 1.00 96.69 88 ALA A N 1
ATOM 690 C CA . ALA A 1 88 ? -3.814 2.503 -2.564 1.00 96.69 88 ALA A CA 1
ATOM 691 C C . ALA A 1 88 ? -3.354 2.669 -1.105 1.00 96.69 88 ALA A C 1
ATOM 693 O O . ALA A 1 88 ? -4.178 2.608 -0.194 1.00 96.69 88 ALA A O 1
ATOM 694 N N . CYS A 1 89 ? -2.064 2.934 -0.867 1.00 96.88 89 CYS A N 1
ATOM 695 C CA . CYS A 1 89 ? -1.553 3.228 0.476 1.00 96.88 89 CYS A CA 1
ATOM 696 C C . CYS A 1 89 ? -2.152 4.526 1.042 1.00 96.88 89 CYS A C 1
ATOM 698 O O . CYS A 1 89 ? -2.514 4.576 2.217 1.00 96.88 89 CYS A O 1
ATOM 700 N N . GLY A 1 90 ? -2.295 5.564 0.212 1.00 97.38 90 GLY A N 1
ATOM 701 C CA . GLY A 1 90 ? -2.933 6.822 0.601 1.00 97.38 90 GLY A CA 1
ATOM 702 C C . GLY A 1 90 ? -4.411 6.644 0.963 1.00 97.38 90 GLY A C 1
ATOM 703 O O . GLY A 1 90 ? -4.863 7.152 1.990 1.00 97.38 90 GLY A O 1
ATOM 704 N N . GLN A 1 91 ? -5.151 5.863 0.170 1.00 98.12 91 GLN A N 1
ATOM 705 C CA . GLN A 1 91 ? -6.536 5.502 0.480 1.00 98.12 91 GLN A CA 1
ATOM 706 C C . GLN A 1 91 ? -6.630 4.731 1.803 1.00 98.12 91 GLN A C 1
ATOM 708 O O . GLN A 1 91 ? -7.443 5.083 2.656 1.00 98.12 91 GLN A O 1
ATOM 713 N N . ALA A 1 92 ? -5.774 3.726 1.999 1.00 97.94 92 ALA A N 1
ATOM 714 C CA . ALA A 1 92 ? -5.732 2.924 3.218 1.00 97.94 92 ALA A CA 1
ATOM 715 C C . ALA A 1 92 ? -5.426 3.763 4.465 1.00 97.94 92 ALA A C 1
ATOM 717 O O . ALA A 1 92 ? -6.062 3.563 5.497 1.00 97.94 92 ALA A O 1
ATOM 718 N N . LEU A 1 93 ? -4.527 4.750 4.369 1.00 98.12 93 LEU A N 1
ATOM 719 C CA . LEU A 1 93 ? -4.295 5.713 5.450 1.00 98.12 93 LEU A CA 1
ATOM 720 C C . LEU A 1 93 ? -5.542 6.536 5.768 1.00 98.12 93 LEU A C 1
ATOM 722 O O . LEU A 1 93 ? -5.868 6.691 6.941 1.00 98.12 93 LEU A O 1
ATOM 726 N N . SER A 1 94 ? -6.242 7.041 4.749 1.00 97.94 94 SER A N 1
ATOM 727 C CA . SER A 1 94 ? -7.456 7.840 4.954 1.00 97.94 94 SER A CA 1
ATOM 728 C C . SER A 1 94 ? -8.592 7.024 5.574 1.00 97.94 94 SER A C 1
ATOM 730 O O . SER A 1 94 ? -9.331 7.537 6.410 1.00 97.94 94 SER A O 1
ATOM 732 N N . VAL A 1 95 ? -8.729 5.749 5.195 1.00 97.88 95 VAL A N 1
ATOM 733 C CA . VAL A 1 95 ? -9.681 4.832 5.836 1.00 97.88 95 VAL A CA 1
ATOM 734 C C . VAL A 1 95 ? -9.262 4.566 7.279 1.00 97.88 95 VAL A C 1
ATOM 736 O O . VAL A 1 95 ? -10.086 4.702 8.177 1.00 97.88 95 VAL A O 1
ATOM 739 N N . ASN A 1 96 ? -7.985 4.260 7.521 1.00 97.81 96 ASN A N 1
ATOM 740 C CA . ASN A 1 96 ? -7.479 4.000 8.864 1.00 97.81 96 ASN A CA 1
ATOM 741 C C . ASN A 1 96 ? -7.694 5.192 9.809 1.00 97.81 96 ASN A C 1
ATOM 743 O O . ASN A 1 96 ? -8.132 4.992 10.933 1.00 97.81 96 ASN A O 1
ATOM 747 N N . GLU A 1 97 ? -7.447 6.421 9.355 1.00 97.50 97 GLU A N 1
ATOM 748 C CA . GLU A 1 97 ? -7.658 7.652 10.135 1.00 97.50 97 GLU A CA 1
ATOM 749 C C . GLU A 1 97 ? -9.086 7.790 10.687 1.00 97.50 97 GLU A C 1
ATOM 751 O O . GLU A 1 97 ? -9.284 8.367 11.749 1.00 97.50 97 GLU A O 1
ATOM 756 N N . ARG A 1 98 ? -10.089 7.235 9.996 1.00 96.75 98 ARG A N 1
ATOM 757 C CA . ARG A 1 98 ? -11.492 7.256 10.444 1.00 96.75 98 ARG A CA 1
ATOM 758 C C . ARG A 1 98 ? -11.828 6.147 11.441 1.00 96.75 98 ARG A C 1
ATOM 760 O O . ARG A 1 98 ? -12.872 6.219 12.079 1.00 96.75 98 ARG A O 1
ATOM 767 N N . LEU A 1 99 ? -11.002 5.103 11.506 1.00 95.69 99 LEU A N 1
ATOM 768 C CA . LEU A 1 99 ? -11.237 3.903 12.314 1.00 95.69 99 LEU A CA 1
ATOM 769 C C . LEU A 1 99 ? -10.470 3.925 13.637 1.00 95.69 99 LEU A C 1
ATOM 771 O O . LEU A 1 99 ? -10.906 3.286 14.595 1.00 95.69 99 LEU A O 1
ATOM 775 N N . ILE A 1 100 ? -9.333 4.626 13.685 1.00 96.94 100 ILE A N 1
ATOM 776 C CA . ILE A 1 100 ? -8.490 4.678 14.879 1.00 96.94 100 ILE A CA 1
ATOM 777 C C . ILE A 1 100 ? -9.209 5.309 16.070 1.00 96.94 100 ILE A C 1
ATOM 779 O O . ILE A 1 100 ? -10.049 6.199 15.941 1.00 96.94 100 ILE A O 1
ATOM 783 N N . LYS A 1 101 ? -8.812 4.851 17.253 1.00 96.06 101 LYS A N 1
ATOM 784 C CA . LYS A 1 101 ? -9.153 5.468 18.534 1.00 96.06 101 LYS A CA 1
ATOM 785 C C . LYS A 1 101 ? -8.064 6.464 18.944 1.00 96.06 101 LYS A C 1
ATOM 787 O O . LYS A 1 101 ? -6.976 6.472 18.370 1.00 96.06 101 LYS A O 1
ATOM 792 N N . GLU A 1 102 ? -8.356 7.290 19.946 1.00 94.44 102 GLU A N 1
ATOM 793 C CA . GLU A 1 102 ? -7.455 8.347 20.434 1.00 94.44 102 GLU A CA 1
ATOM 794 C C . GLU A 1 102 ? -6.071 7.811 20.844 1.00 94.44 102 GLU A C 1
ATOM 796 O O . GLU A 1 102 ? -5.048 8.415 20.531 1.00 94.44 102 GLU A O 1
ATOM 801 N N . ASP A 1 103 ? -6.021 6.621 21.445 1.00 96.56 103 ASP A N 1
ATOM 802 C CA . ASP A 1 103 ? -4.791 5.942 21.865 1.00 96.56 103 ASP A CA 1
ATOM 803 C C . ASP A 1 103 ? -3.928 5.425 20.698 1.00 96.56 103 ASP A C 1
ATOM 805 O O . ASP A 1 103 ? -2.771 5.062 20.896 1.00 96.56 103 ASP A O 1
ATOM 809 N N . GLN A 1 104 ? -4.453 5.422 19.469 1.00 96.50 104 GLN A N 1
ATOM 810 C CA . GLN A 1 104 ? -3.739 4.985 18.264 1.00 96.50 104 GLN A CA 1
ATOM 811 C C . GLN A 1 104 ? -3.247 6.145 17.384 1.00 96.50 104 GLN A C 1
ATOM 813 O O . GLN A 1 104 ? -2.718 5.906 16.293 1.00 96.50 104 GLN A O 1
ATOM 818 N N . GLN A 1 105 ? -3.399 7.395 17.831 1.00 97.25 105 GLN A N 1
ATOM 819 C CA . GLN A 1 105 ? -3.035 8.572 17.041 1.00 97.25 105 GLN A CA 1
ATOM 820 C C . GLN A 1 105 ? -1.539 8.598 16.688 1.00 97.25 105 GLN A C 1
ATOM 822 O O . GLN A 1 105 ? -1.183 8.777 15.524 1.00 97.25 105 GLN A O 1
ATOM 827 N N . GLU A 1 106 ? -0.664 8.336 17.663 1.00 97.19 106 GLU A N 1
ATOM 828 C CA . GLU A 1 106 ? 0.791 8.332 17.458 1.00 97.19 106 GLU A CA 1
ATOM 829 C C . GLU A 1 106 ? 1.221 7.263 16.441 1.00 97.19 106 GLU A C 1
ATOM 831 O O . GLU A 1 106 ? 1.979 7.543 15.509 1.00 97.19 106 GLU A O 1
ATOM 836 N N . TYR A 1 107 ? 0.651 6.059 16.551 1.00 95.88 107 TYR A N 1
ATOM 837 C CA . TYR A 1 107 ? 0.883 4.975 15.595 1.00 95.88 107 TYR A CA 1
ATOM 838 C C . TYR A 1 107 ? 0.468 5.371 14.170 1.00 95.88 107 TYR A C 1
ATOM 840 O O . TYR A 1 107 ? 1.180 5.117 13.193 1.00 95.88 107 TYR A O 1
ATOM 848 N N . HIS A 1 108 ? -0.677 6.038 14.026 1.00 97.25 108 HIS A N 1
ATOM 849 C CA . HIS A 1 108 ? -1.137 6.513 12.728 1.00 97.25 108 HIS A CA 1
ATOM 850 C C . HIS A 1 108 ? -0.246 7.622 12.145 1.00 97.25 108 HIS A C 1
ATOM 852 O O . HIS A 1 108 ? 0.021 7.629 10.938 1.00 97.25 108 HIS A O 1
ATOM 858 N N . ASP A 1 109 ? 0.256 8.530 12.979 1.00 97.12 109 ASP A N 1
ATOM 859 C CA . ASP A 1 109 ? 1.157 9.598 12.547 1.00 97.12 109 ASP A CA 1
ATOM 860 C C . ASP A 1 109 ? 2.520 9.063 12.086 1.00 97.12 109 ASP A C 1
ATOM 862 O O . ASP A 1 109 ? 3.072 9.550 11.087 1.00 97.12 109 ASP A O 1
ATOM 866 N N . GLU A 1 110 ? 3.020 7.997 12.717 1.00 96.00 110 GLU A N 1
ATOM 867 C CA . GLU A 1 110 ? 4.197 7.265 12.243 1.00 96.00 110 GLU A CA 1
ATOM 868 C C . GLU A 1 110 ? 3.944 6.626 10.866 1.00 96.00 110 GLU A C 1
ATOM 870 O O . GLU A 1 110 ? 4.738 6.794 9.933 1.00 96.00 110 GLU A O 1
ATOM 875 N N . MET A 1 111 ? 2.799 5.958 10.677 1.00 95.75 111 MET A N 1
ATOM 876 C CA . MET A 1 111 ? 2.416 5.415 9.368 1.00 95.75 111 MET A CA 1
ATOM 877 C C . MET A 1 111 ? 2.331 6.514 8.296 1.00 95.75 111 MET A C 1
ATOM 879 O O . MET A 1 111 ? 2.851 6.347 7.189 1.00 95.75 111 MET A O 1
ATOM 883 N N . LYS A 1 112 ? 1.757 7.680 8.616 1.00 96.56 112 LYS A N 1
ATOM 884 C CA . LYS A 1 112 ? 1.754 8.844 7.714 1.00 96.56 112 LYS A CA 1
ATOM 885 C C . LYS A 1 112 ? 3.173 9.303 7.371 1.00 96.56 112 LYS A C 1
ATOM 887 O O . LYS A 1 112 ? 3.436 9.646 6.217 1.00 96.56 112 LYS A O 1
ATOM 892 N N . ALA A 1 113 ? 4.097 9.319 8.333 1.00 95.62 113 ALA A N 1
ATOM 893 C CA . ALA A 1 113 ? 5.494 9.673 8.086 1.00 95.62 113 ALA A CA 1
ATOM 894 C C . ALA A 1 113 ? 6.178 8.687 7.128 1.00 95.62 113 ALA A C 1
ATOM 896 O O . ALA A 1 113 ? 6.811 9.113 6.156 1.00 95.62 113 ALA A O 1
ATOM 897 N N . ASN A 1 114 ? 5.972 7.388 7.338 1.00 94.00 114 ASN A N 1
ATOM 898 C CA . ASN A 1 114 ? 6.496 6.331 6.476 1.00 94.00 114 ASN A CA 1
ATOM 899 C C . ASN A 1 114 ? 5.941 6.433 5.046 1.00 94.00 114 ASN A C 1
ATOM 901 O O . ASN A 1 114 ? 6.701 6.413 4.075 1.00 94.00 114 ASN A O 1
ATOM 905 N N . TYR A 1 115 ? 4.639 6.683 4.897 1.00 95.00 115 TYR A N 1
ATOM 906 C CA . TYR A 1 115 ? 4.021 6.926 3.592 1.00 95.00 115 TYR A CA 1
ATOM 907 C C . TYR A 1 115 ? 4.568 8.172 2.876 1.00 95.00 115 TYR A C 1
ATOM 909 O O . TYR A 1 115 ? 4.811 8.138 1.665 1.00 95.00 115 TYR A O 1
ATOM 917 N N . ARG A 1 116 ? 4.812 9.276 3.600 1.00 93.12 116 ARG A N 1
ATOM 918 C CA . ARG A 1 116 ? 5.439 10.478 3.016 1.00 93.12 116 ARG A CA 1
ATOM 919 C C . ARG A 1 116 ? 6.834 10.170 2.474 1.00 93.12 116 ARG A C 1
ATOM 921 O O . ARG A 1 116 ? 7.182 10.650 1.395 1.00 93.12 116 ARG A O 1
ATOM 928 N N . ASN A 1 117 ? 7.613 9.362 3.190 1.00 90.31 117 ASN A N 1
ATOM 929 C CA . ASN A 1 117 ? 8.938 8.937 2.741 1.00 90.31 117 ASN A CA 1
ATOM 930 C C . ASN A 1 117 ? 8.853 8.045 1.493 1.00 90.31 117 ASN A C 1
ATOM 932 O O . ASN A 1 117 ? 9.520 8.340 0.502 1.00 90.31 117 ASN A O 1
ATOM 936 N N . LEU A 1 118 ? 7.971 7.038 1.491 1.00 88.19 118 LEU A N 1
ATOM 937 C CA . LEU A 1 118 ? 7.692 6.192 0.323 1.00 88.19 118 LEU A CA 1
ATOM 938 C C . LEU A 1 118 ? 7.323 7.031 -0.914 1.00 88.19 118 LEU A C 1
ATOM 940 O O . LEU A 1 118 ? 7.890 6.853 -1.993 1.00 88.19 118 LEU A O 1
ATOM 944 N N . THR A 1 119 ? 6.403 7.982 -0.745 1.00 88.25 119 THR A N 1
ATOM 945 C CA . THR A 1 119 ? 5.938 8.864 -1.823 1.00 88.25 119 THR A CA 1
ATOM 946 C C . THR A 1 119 ? 7.065 9.754 -2.341 1.00 88.25 119 THR A C 1
ATOM 948 O O . THR A 1 119 ? 7.228 9.902 -3.552 1.00 88.25 119 THR A O 1
ATOM 951 N N . ARG A 1 120 ? 7.883 10.329 -1.448 1.00 86.56 120 ARG A N 1
ATOM 952 C CA . ARG A 1 120 ? 9.035 11.158 -1.830 1.00 86.56 120 ARG A CA 1
ATOM 953 C C . ARG A 1 120 ? 10.015 10.370 -2.697 1.00 86.56 120 ARG A C 1
ATOM 955 O O . ARG A 1 120 ? 10.401 10.848 -3.761 1.00 86.56 120 ARG A O 1
ATOM 962 N N . GLU A 1 121 ? 10.384 9.170 -2.267 1.00 82.00 121 GLU A N 1
ATOM 963 C CA . GLU A 1 121 ? 11.302 8.294 -2.999 1.00 82.00 121 GLU A CA 1
ATOM 964 C C . GLU A 1 121 ? 10.746 7.894 -4.377 1.00 82.00 121 GLU A C 1
ATOM 966 O O . GLU A 1 121 ? 11.465 7.934 -5.383 1.00 82.00 121 GLU A O 1
ATOM 971 N N . TYR A 1 122 ? 9.447 7.582 -4.458 1.00 82.81 122 TYR A N 1
ATOM 972 C CA . TYR A 1 122 ? 8.776 7.323 -5.733 1.00 82.81 122 TYR A CA 1
ATOM 973 C C . TYR A 1 122 ? 8.849 8.543 -6.661 1.00 82.81 122 TYR A C 1
ATOM 975 O O . TYR A 1 122 ? 9.248 8.412 -7.819 1.00 82.81 122 TYR A O 1
ATOM 983 N N . LEU A 1 123 ? 8.538 9.741 -6.157 1.00 81.88 123 LEU A N 1
ATOM 984 C CA . LEU A 1 123 ? 8.578 10.975 -6.944 1.00 81.88 123 LEU A CA 1
ATOM 985 C C . LEU A 1 123 ? 9.987 11.310 -7.438 1.00 81.88 123 LEU A C 1
ATOM 987 O O . LEU A 1 123 ? 10.130 11.754 -8.575 1.00 81.88 123 LEU A O 1
ATOM 991 N N . ILE A 1 124 ? 11.026 11.098 -6.624 1.00 80.12 124 ILE A N 1
ATOM 992 C CA . ILE A 1 124 ? 12.424 11.287 -7.045 1.00 80.12 124 ILE A CA 1
ATOM 993 C C . ILE A 1 124 ? 12.754 10.331 -8.195 1.00 80.12 124 ILE A C 1
ATOM 995 O O . ILE A 1 124 ? 13.265 10.761 -9.232 1.00 80.12 124 ILE A O 1
ATOM 999 N N . THR A 1 125 ? 12.399 9.054 -8.047 1.00 72.44 125 THR A N 1
ATOM 1000 C CA . THR A 1 125 ? 12.669 8.024 -9.059 1.00 72.44 125 THR A CA 1
ATOM 1001 C C . THR A 1 125 ? 11.907 8.308 -10.362 1.00 72.44 125 THR A C 1
ATOM 1003 O O . THR A 1 125 ? 12.487 8.270 -11.449 1.00 72.44 125 THR A O 1
ATOM 1006 N N . ALA A 1 126 ? 10.627 8.679 -10.265 1.00 72.69 126 ALA A N 1
ATOM 1007 C CA . ALA A 1 126 ? 9.792 9.038 -11.408 1.00 72.69 126 ALA A CA 1
ATOM 1008 C C . ALA A 1 126 ? 10.292 10.311 -12.111 1.00 72.69 126 ALA A C 1
ATOM 1010 O O . ALA A 1 126 ? 10.388 10.337 -13.338 1.00 72.69 126 ALA A O 1
ATOM 1011 N N . LYS A 1 127 ? 10.678 11.350 -11.353 1.00 75.31 127 LYS A N 1
ATOM 1012 C CA . LYS A 1 127 ? 11.289 12.568 -11.908 1.00 75.31 127 LYS A CA 1
ATOM 1013 C C . LYS A 1 127 ? 12.564 12.236 -12.666 1.00 75.31 127 LYS A C 1
ATOM 1015 O O . LYS A 1 127 ? 12.702 12.667 -13.806 1.00 75.31 127 LYS A O 1
ATOM 1020 N N . TYR A 1 128 ? 13.468 11.453 -12.078 1.00 70.25 128 TYR A N 1
ATOM 1021 C CA . TYR A 1 128 ? 14.713 11.061 -12.739 1.00 70.25 128 TYR A CA 1
ATOM 1022 C C . TYR A 1 128 ? 14.447 10.318 -14.055 1.00 70.25 128 TYR A C 1
ATOM 1024 O O . TYR A 1 128 ? 15.078 10.612 -15.071 1.00 70.25 128 TYR A O 1
ATOM 1032 N N . PHE A 1 129 ? 13.460 9.418 -14.071 1.00 68.19 129 PHE A N 1
ATOM 1033 C CA . PHE A 1 129 ? 13.041 8.732 -15.290 1.00 68.19 129 PHE A CA 1
ATOM 1034 C C . PHE A 1 129 ? 12.515 9.705 -16.355 1.00 68.19 129 PHE A C 1
ATOM 1036 O O . PHE A 1 129 ? 12.986 9.670 -17.491 1.00 68.19 129 PHE A O 1
ATOM 1043 N N . ILE A 1 130 ? 11.607 10.618 -15.991 1.00 70.19 130 ILE A N 1
ATOM 1044 C CA . ILE A 1 130 ? 11.062 11.633 -16.907 1.00 70.19 130 ILE A CA 1
ATOM 1045 C C . ILE A 1 130 ? 12.179 12.529 -17.452 1.00 70.19 130 ILE A C 1
ATOM 1047 O O . ILE A 1 130 ? 12.277 12.698 -18.664 1.00 70.19 130 ILE A O 1
ATOM 1051 N N . TYR A 1 131 ? 13.062 13.051 -16.595 1.00 69.62 131 TYR A N 1
ATOM 10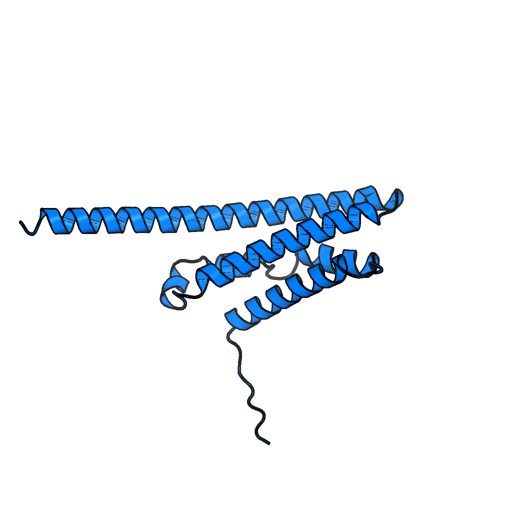52 C CA . TYR A 1 131 ? 14.203 13.866 -17.024 1.00 69.62 131 TYR A CA 1
ATOM 1053 C C . TYR A 1 131 ? 15.107 13.111 -18.001 1.00 69.62 131 TYR A C 1
ATOM 1055 O O . TYR A 1 131 ? 15.522 13.676 -19.012 1.00 69.62 131 TYR A O 1
ATOM 1063 N N . LYS A 1 132 ? 15.380 11.828 -17.750 1.00 68.00 132 LYS A N 1
ATOM 1064 C CA . LYS A 1 132 ? 16.216 10.992 -18.620 1.00 68.00 132 LYS A CA 1
ATOM 1065 C C . LYS A 1 132 ? 15.551 10.699 -19.967 1.00 68.00 132 LYS A C 1
ATOM 1067 O O . LYS A 1 132 ? 16.231 10.726 -20.992 1.00 68.00 132 LYS A O 1
ATOM 1072 N N . VAL A 1 133 ? 14.238 10.458 -19.984 1.00 68.38 133 VAL A N 1
ATOM 1073 C CA . VAL A 1 133 ? 13.456 10.296 -21.221 1.00 68.38 133 VAL A CA 1
ATOM 1074 C C . VAL A 1 133 ? 13.434 11.604 -22.010 1.00 68.38 133 VAL A C 1
ATOM 1076 O O . VAL A 1 133 ? 13.796 11.598 -23.182 1.00 68.38 133 VAL A O 1
ATOM 1079 N N . LEU A 1 134 ? 13.113 12.732 -21.371 1.00 66.25 134 LEU A N 1
ATOM 1080 C CA . LEU A 1 134 ? 13.099 14.053 -22.009 1.00 66.25 134 LEU A CA 1
ATOM 1081 C C . LEU A 1 134 ? 14.475 14.443 -22.558 1.00 66.25 134 LEU A C 1
ATOM 1083 O O . LEU A 1 134 ? 14.567 14.962 -23.668 1.00 66.25 134 LEU A O 1
ATOM 1087 N N . PHE A 1 135 ? 15.555 14.169 -21.820 1.00 67.44 135 PHE A N 1
ATOM 1088 C CA . PHE A 1 135 ? 16.916 14.414 -22.297 1.00 67.44 135 PHE A CA 1
ATOM 1089 C C . PHE A 1 135 ? 17.250 13.531 -23.503 1.00 67.44 135 PHE A C 1
ATOM 1091 O O . PHE A 1 135 ? 17.812 14.019 -24.480 1.00 67.44 135 PHE A O 1
ATOM 1098 N N . ARG A 1 136 ? 16.863 12.249 -23.490 1.00 68.75 136 ARG A N 1
ATOM 1099 C CA . ARG A 1 136 ? 17.060 11.351 -24.636 1.00 68.75 136 ARG A CA 1
ATOM 1100 C C . ARG A 1 136 ? 16.284 11.805 -25.872 1.00 68.75 136 ARG A C 1
ATOM 1102 O O . ARG A 1 136 ? 16.856 11.782 -26.956 1.00 68.75 136 ARG A O 1
ATOM 1109 N N . VAL A 1 137 ? 15.033 12.236 -25.703 1.00 61.69 137 VAL A N 1
ATOM 1110 C CA . VAL A 1 137 ? 14.194 12.779 -26.784 1.00 61.69 137 VAL A CA 1
ATOM 1111 C C . VAL A 1 137 ? 14.828 14.048 -27.353 1.00 61.69 137 VAL A C 1
ATOM 1113 O O . VAL A 1 137 ? 15.106 14.082 -28.544 1.00 61.69 137 VAL A O 1
ATOM 1116 N N . LYS A 1 138 ? 15.234 15.009 -26.507 1.00 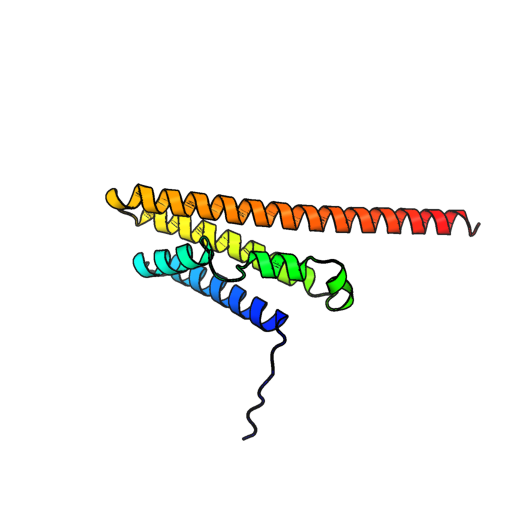63.00 138 LYS A N 1
ATOM 1117 C CA . LYS A 1 138 ? 15.951 16.216 -26.961 1.00 63.00 138 LYS A CA 1
ATOM 1118 C C . LYS A 1 138 ? 17.227 15.902 -27.746 1.00 63.00 138 LYS A C 1
ATOM 1120 O O . LYS A 1 138 ? 17.498 16.558 -28.744 1.00 63.00 138 LYS A O 1
ATOM 1125 N N . ASN A 1 139 ? 18.008 14.907 -27.319 1.00 67.94 139 ASN A N 1
ATOM 1126 C CA . ASN A 1 139 ? 19.211 14.500 -28.050 1.00 67.94 139 ASN A CA 1
ATOM 1127 C C . ASN A 1 139 ? 18.877 13.796 -29.377 1.00 67.94 139 ASN A C 1
ATOM 1129 O O . ASN A 1 139 ? 19.610 13.965 -30.345 1.00 67.94 139 ASN A O 1
ATOM 1133 N N . GLN A 1 140 ? 17.789 13.021 -29.453 1.00 63.31 140 GLN A N 1
ATOM 1134 C CA . GLN A 1 140 ? 17.337 12.419 -30.712 1.00 63.31 140 GLN A CA 1
ATOM 1135 C C . GLN A 1 140 ? 16.778 13.454 -31.689 1.00 63.31 140 GLN A C 1
ATOM 1137 O O . GLN A 1 140 ? 17.071 13.354 -32.878 1.00 63.31 140 GLN A O 1
ATOM 1142 N N . ASP A 1 141 ? 16.034 14.446 -31.201 1.00 65.25 141 ASP A N 1
ATOM 1143 C CA . ASP A 1 141 ? 15.512 15.542 -32.018 1.00 65.25 141 ASP A CA 1
ATOM 1144 C C . ASP A 1 141 ? 16.659 16.397 -32.563 1.00 65.25 141 ASP A C 1
ATOM 1146 O O . ASP A 1 141 ? 16.732 16.616 -33.767 1.00 65.25 141 ASP A O 1
ATOM 1150 N N . GLN A 1 142 ? 17.636 16.769 -31.725 1.00 58.19 142 GLN A N 1
ATOM 1151 C CA . GLN A 1 142 ? 18.835 17.470 -32.200 1.00 58.19 142 GLN A CA 1
ATOM 1152 C C . GLN A 1 142 ? 19.668 16.634 -33.177 1.00 58.19 142 GLN A C 1
ATOM 1154 O O . GLN A 1 142 ? 20.204 17.178 -34.138 1.00 58.19 142 GLN A O 1
ATOM 1159 N N . LEU A 1 143 ? 19.756 15.315 -32.983 1.00 55.28 143 LEU A N 1
ATOM 1160 C CA . LEU A 1 143 ? 20.442 14.426 -33.920 1.00 55.28 143 LEU A CA 1
ATOM 1161 C C . LEU A 1 143 ? 19.689 14.300 -35.253 1.00 55.28 143 LEU A C 1
ATOM 1163 O O . LEU A 1 143 ? 20.331 14.182 -36.294 1.00 55.28 143 LEU A O 1
ATOM 1167 N N . LYS A 1 144 ? 18.350 14.322 -35.242 1.00 62.12 144 LYS A N 1
ATOM 1168 C CA . LYS A 1 144 ? 17.531 14.381 -36.460 1.00 62.12 144 LYS A CA 1
ATOM 1169 C C . LYS A 1 144 ? 17.735 15.701 -37.193 1.00 62.12 144 LYS A C 1
ATOM 1171 O O . LYS A 1 144 ? 18.118 15.661 -38.354 1.00 62.12 144 LYS A O 1
ATOM 1176 N N . THR A 1 145 ? 17.608 16.835 -36.504 1.00 60.72 145 THR A N 1
ATOM 1177 C CA . THR A 1 145 ? 17.838 18.164 -37.092 1.00 60.72 145 THR A CA 1
ATOM 1178 C C . THR A 1 145 ? 19.262 18.302 -37.638 1.00 60.72 145 THR A C 1
ATOM 1180 O O . THR A 1 145 ? 19.457 18.802 -38.739 1.00 60.72 145 THR A O 1
ATOM 1183 N N . PHE A 1 146 ? 20.271 17.789 -36.927 1.00 54.31 146 PHE A N 1
ATOM 1184 C CA . PHE A 1 146 ? 21.651 17.770 -37.417 1.00 54.31 146 PHE A CA 1
ATOM 1185 C C . PHE A 1 146 ? 21.817 16.893 -38.666 1.00 54.31 146 PHE A C 1
ATOM 1187 O O . PHE A 1 146 ? 22.564 17.252 -39.572 1.00 54.31 146 PHE A O 1
ATOM 1194 N N . LYS A 1 147 ? 21.135 15.745 -38.748 1.00 59.81 147 LYS A N 1
ATOM 1195 C CA . LYS A 1 147 ? 21.171 14.891 -39.946 1.00 59.81 147 LYS A CA 1
ATOM 1196 C C . LYS A 1 147 ? 20.458 15.537 -41.133 1.00 59.81 147 LYS A C 1
ATOM 1198 O O . LYS A 1 147 ? 20.994 15.483 -42.234 1.00 59.81 147 LYS A O 1
ATOM 1203 N N . GLU A 1 148 ? 19.315 16.175 -40.903 1.00 65.00 148 GLU A N 1
ATOM 1204 C CA . GLU A 1 148 ? 18.538 16.901 -41.916 1.00 65.00 148 GLU A CA 1
ATOM 1205 C C . GLU A 1 148 ? 19.320 18.104 -42.476 1.00 65.00 148 GLU A C 1
ATOM 1207 O O . GLU A 1 148 ? 19.375 18.288 -43.687 1.00 65.00 148 GLU A O 1
ATOM 1212 N N . CYS A 1 149 ? 20.033 18.855 -41.628 1.00 54.59 149 CYS A N 1
ATOM 1213 C CA . CYS A 1 149 ? 20.895 19.960 -42.066 1.00 54.59 149 CYS A CA 1
ATOM 1214 C C . CYS A 1 149 ? 22.141 19.534 -42.862 1.00 54.59 149 CYS A C 1
ATOM 1216 O O . CYS A 1 149 ? 22.706 20.367 -43.558 1.00 54.59 149 CYS A O 1
ATOM 1218 N N . ASN A 1 150 ? 22.588 18.278 -42.758 1.00 50.38 150 ASN A N 1
ATOM 1219 C CA . ASN A 1 150 ? 23.788 17.770 -43.443 1.00 50.38 150 ASN A CA 1
ATOM 1220 C C . ASN A 1 150 ? 23.469 16.856 -44.643 1.00 50.38 150 ASN A C 1
ATOM 1222 O O . ASN A 1 150 ? 24.371 16.220 -45.184 1.00 50.38 150 ASN A O 1
ATOM 1226 N N . THR A 1 151 ? 22.195 16.742 -45.037 1.00 52.59 151 THR A N 1
ATOM 1227 C CA . THR A 1 151 ? 21.759 15.998 -46.239 1.00 52.59 151 THR A CA 1
ATOM 1228 C C . THR A 1 151 ? 21.197 16.894 -47.349 1.00 52.59 151 THR A C 1
ATOM 1230 O O . THR A 1 151 ? 20.665 16.374 -48.327 1.00 52.59 151 THR A O 1
ATOM 1233 N N . THR A 1 152 ? 21.357 18.217 -47.232 1.00 44.03 152 THR A N 1
ATOM 1234 C CA . THR A 1 152 ? 21.087 19.197 -48.304 1.00 44.03 152 THR A CA 1
ATOM 1235 C C . THR A 1 152 ? 22.401 19.813 -48.760 1.00 44.03 152 THR A C 1
ATOM 1237 O O . THR A 1 152 ? 22.557 20.023 -49.981 1.00 44.03 152 THR A O 1
#

Sequence (152 aa):
MYQHQTDLSPIEVAIDEMSAKVNELRQLCSASEVDMIRLQLKLQGSISVQVNAGPLAYARAFLDSSSAKKYPDNKFFHASLFRQFVDACGQALSVNERLIKEDQQEYHDEMKANYRNLTREYLITAKYFIYKVLFRVKNQDQLKTFKECNTT